Protein AF-A0A965GI06-F1 (afdb_monomer_lite)

Structure (mmCIF, N/CA/C/O backbone):
data_AF-A0A965GI06-F1
#
_entry.id   AF-A0A965GI06-F1
#
loop_
_atom_site.group_PDB
_atom_site.id
_atom_site.type_symbol
_atom_site.label_atom_id
_atom_site.label_alt_id
_atom_site.label_comp_id
_atom_site.label_asym_id
_atom_site.label_entity_id
_atom_site.label_seq_id
_atom_site.pdbx_PDB_ins_code
_atom_site.Cartn_x
_atom_site.Cartn_y
_atom_site.Cartn_z
_atom_site.occupancy
_atom_site.B_iso_or_equiv
_atom_site.auth_seq_id
_atom_site.auth_comp_id
_atom_site.auth_asym_id
_atom_site.auth_atom_id
_atom_site.pdbx_PDB_model_num
ATOM 1 N N . MET A 1 1 ? -12.245 0.432 11.192 1.00 96.31 1 MET A N 1
ATOM 2 C CA . MET A 1 1 ? -11.099 1.353 11.354 1.00 96.31 1 MET A CA 1
ATOM 3 C C . MET A 1 1 ? -9.973 0.876 10.456 1.00 96.31 1 MET A C 1
ATOM 5 O O . MET A 1 1 ? -9.676 -0.309 10.485 1.00 96.31 1 MET A O 1
ATOM 9 N N . LEU A 1 2 ? -9.391 1.754 9.645 1.00 97.88 2 LEU A N 1
ATOM 10 C CA . LEU A 1 2 ? -8.228 1.470 8.805 1.00 97.88 2 LEU A CA 1
ATOM 11 C C . LEU A 1 2 ? -6.953 1.788 9.594 1.00 97.88 2 LEU A C 1
ATOM 13 O O . LEU A 1 2 ? -6.811 2.906 10.090 1.00 97.88 2 LEU A O 1
ATOM 17 N N . HIS A 1 3 ? -6.032 0.832 9.702 1.00 97.94 3 HIS A N 1
ATOM 18 C CA . HIS A 1 3 ? -4.713 1.047 10.303 1.00 97.94 3 HIS A CA 1
ATOM 19 C C . HIS A 1 3 ? -3.695 1.303 9.194 1.00 97.94 3 HIS A C 1
ATOM 21 O O . HIS A 1 3 ? -3.471 0.434 8.359 1.00 97.94 3 HIS A O 1
ATOM 27 N N . VAL A 1 4 ? -3.087 2.484 9.162 1.00 97.25 4 VAL A N 1
ATOM 28 C CA . VAL A 1 4 ? -2.204 2.910 8.068 1.00 97.25 4 VAL A CA 1
ATOM 29 C C . VAL A 1 4 ? -0.784 3.026 8.590 1.00 97.25 4 VAL A C 1
ATOM 31 O O . VAL A 1 4 ? -0.543 3.832 9.480 1.00 97.25 4 VAL A O 1
ATOM 34 N N . PHE A 1 5 ? 0.151 2.252 8.045 1.00 97.00 5 PHE A N 1
ATOM 35 C CA . PHE A 1 5 ? 1.549 2.273 8.477 1.00 97.00 5 PHE A CA 1
ATOM 36 C C . PHE A 1 5 ? 2.389 3.092 7.500 1.00 97.00 5 PHE A C 1
ATOM 38 O O . PHE A 1 5 ? 2.485 2.754 6.319 1.00 97.00 5 PHE A O 1
ATOM 45 N N . LEU A 1 6 ? 2.990 4.169 7.996 1.00 95.38 6 LEU A N 1
ATOM 46 C CA . LEU A 1 6 ? 3.679 5.187 7.205 1.00 95.38 6 LEU A CA 1
ATOM 47 C C . LEU A 1 6 ? 5.123 5.348 7.670 1.00 95.38 6 LEU A C 1
ATOM 49 O O . LEU A 1 6 ? 5.418 5.242 8.858 1.00 95.38 6 LEU A O 1
ATOM 53 N N . GLN A 1 7 ? 6.013 5.660 6.737 1.00 93.81 7 GLN A N 1
ATOM 54 C CA . GLN A 1 7 ? 7.394 6.029 7.026 1.00 93.81 7 GLN A CA 1
ATOM 55 C C . GLN A 1 7 ? 7.696 7.399 6.417 1.00 93.81 7 GLN A C 1
ATOM 57 O O . GLN A 1 7 ? 7.271 7.718 5.308 1.00 93.81 7 GLN A O 1
ATOM 62 N N . THR A 1 8 ? 8.447 8.217 7.150 1.00 89.62 8 THR A N 1
ATOM 63 C CA . THR A 1 8 ? 8.682 9.636 6.844 1.00 89.62 8 THR A CA 1
ATOM 64 C C . THR A 1 8 ? 9.443 9.911 5.558 1.00 89.62 8 THR A C 1
ATOM 66 O O . THR A 1 8 ? 9.344 11.010 5.020 1.00 89.62 8 THR A O 1
ATOM 69 N N . ASP A 1 9 ? 10.224 8.945 5.092 1.00 86.88 9 ASP A N 1
ATOM 70 C CA . ASP A 1 9 ? 11.129 9.099 3.952 1.00 86.88 9 ASP A CA 1
ATOM 71 C C . ASP A 1 9 ? 10.873 8.016 2.891 1.00 86.88 9 ASP A C 1
ATOM 73 O O . ASP A 1 9 ? 11.732 7.711 2.066 1.00 86.88 9 ASP A O 1
ATOM 77 N N . GLU A 1 10 ? 9.669 7.436 2.913 1.00 92.31 10 GLU A N 1
ATOM 78 C CA . GLU A 1 10 ? 9.256 6.364 2.013 1.00 92.31 10 GLU A CA 1
ATOM 79 C C . GLU A 1 10 ? 8.245 6.884 0.964 1.00 92.31 10 GLU A C 1
ATOM 81 O O . GLU A 1 10 ? 7.235 7.494 1.333 1.00 92.31 10 GLU A O 1
ATOM 86 N N . PRO A 1 11 ? 8.506 6.697 -0.345 1.00 95.12 11 PRO A N 1
ATOM 87 C CA . PRO A 1 11 ? 7.691 7.275 -1.415 1.00 95.12 11 PRO A CA 1
ATOM 88 C C . PRO A 1 11 ? 6.212 6.878 -1.423 1.00 95.12 11 PRO A C 1
ATOM 90 O O . PRO A 1 11 ? 5.358 7.735 -1.653 1.00 95.12 11 PRO A O 1
ATOM 93 N N . TYR A 1 12 ? 5.874 5.616 -1.159 1.00 95.31 12 TYR A N 1
ATOM 94 C CA . TYR A 1 12 ? 4.482 5.163 -1.167 1.00 95.31 12 TYR A CA 1
ATOM 95 C C . TYR A 1 12 ? 3.691 5.745 0.006 1.00 95.31 12 TYR A C 1
ATOM 97 O O . TYR A 1 12 ? 2.523 6.096 -0.158 1.00 95.31 12 TYR A O 1
ATOM 105 N N . SER A 1 13 ? 4.331 5.946 1.158 1.00 95.44 13 SER A N 1
ATOM 106 C CA . SER A 1 13 ? 3.762 6.635 2.319 1.00 95.44 13 SER A CA 1
ATOM 107 C C . SER A 1 13 ? 3.363 8.078 1.978 1.00 95.44 13 SER A C 1
ATOM 109 O O . SER A 1 13 ? 2.294 8.523 2.391 1.00 95.44 13 SER A O 1
ATOM 111 N N . GLN A 1 14 ? 4.151 8.787 1.157 1.00 94.81 14 GLN A N 1
ATOM 112 C CA . GLN A 1 14 ? 3.819 10.137 0.663 1.00 94.81 14 GLN A CA 1
ATOM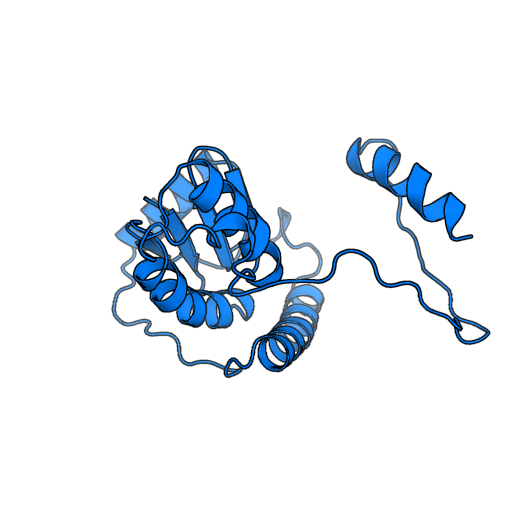 113 C C . GLN A 1 14 ? 2.583 10.170 -0.246 1.00 94.81 14 GLN A C 1
ATOM 115 O O . GLN A 1 14 ? 1.816 11.136 -0.233 1.00 94.81 14 GLN A O 1
ATOM 120 N N . LEU A 1 15 ? 2.387 9.137 -1.066 1.00 95.81 15 LEU A N 1
ATOM 121 C CA . LEU A 1 15 ? 1.186 9.033 -1.897 1.00 95.81 15 LEU A CA 1
ATOM 122 C C . LEU A 1 15 ? -0.025 8.642 -1.053 1.00 95.81 15 LEU A C 1
ATOM 124 O O . LEU A 1 15 ? -1.116 9.186 -1.227 1.00 95.81 15 LEU A O 1
ATOM 128 N N . LEU A 1 16 ? 0.174 7.716 -0.114 1.00 95.38 16 LEU A N 1
ATOM 129 C CA . LEU A 1 16 ? -0.896 7.177 0.707 1.00 95.38 16 LEU A CA 1
ATOM 130 C C . LEU A 1 16 ? -1.515 8.253 1.597 1.00 95.38 16 LEU A C 1
ATOM 132 O O . LEU A 1 16 ? -2.738 8.318 1.674 1.00 95.38 16 LEU A O 1
ATOM 136 N N . THR A 1 17 ? -0.722 9.152 2.188 1.00 93.94 17 THR A N 1
ATOM 137 C CA . THR A 1 17 ? -1.252 10.275 2.987 1.00 93.94 17 THR A CA 1
ATOM 138 C C . THR A 1 17 ? -2.168 11.203 2.193 1.00 93.94 17 THR A C 1
ATOM 140 O O . THR A 1 17 ? -3.154 11.686 2.745 1.00 93.94 17 THR A O 1
ATOM 143 N N . GLN A 1 18 ? -1.923 11.399 0.893 1.00 94.69 18 GLN A N 1
ATOM 144 C CA . GLN A 1 18 ? -2.826 12.153 0.012 1.00 94.69 18 GLN A CA 1
ATOM 145 C C . GLN A 1 18 ? -4.125 11.387 -0.298 1.00 94.69 18 GLN A C 1
ATOM 147 O O . GLN A 1 18 ? -5.151 11.996 -0.613 1.00 94.69 18 GLN A O 1
ATOM 152 N N . ALA A 1 19 ? -4.102 10.054 -0.212 1.00 94.31 19 ALA A N 1
ATOM 153 C CA . ALA A 1 19 ? -5.262 9.198 -0.438 1.00 94.31 19 ALA A CA 1
ATOM 154 C C . ALA A 1 19 ? -6.200 9.107 0.777 1.00 94.31 19 ALA A C 1
ATOM 156 O O . ALA A 1 19 ? -7.413 8.985 0.589 1.00 94.31 19 ALA A O 1
ATOM 157 N N . LEU A 1 20 ? -5.681 9.201 2.009 1.00 94.75 20 LEU A N 1
ATOM 158 C CA . LEU A 1 20 ? -6.483 9.011 3.231 1.00 94.75 20 LEU A CA 1
ATOM 159 C C . LEU A 1 20 ? -7.690 9.964 3.323 1.00 94.75 20 LEU A C 1
ATOM 161 O O . LEU A 1 20 ? -8.797 9.464 3.533 1.00 94.75 20 LEU A O 1
ATOM 165 N N . PRO A 1 21 ? -7.559 11.287 3.082 1.00 94.69 21 PRO A N 1
ATOM 166 C CA . PRO A 1 21 ? -8.710 12.190 3.128 1.00 94.69 21 PRO A CA 1
ATOM 167 C C . PRO A 1 21 ? -9.769 11.863 2.067 1.00 94.69 21 PRO A C 1
ATOM 169 O O . PRO A 1 21 ? -10.964 12.021 2.312 1.00 94.69 21 PRO A O 1
ATOM 172 N N . LYS A 1 22 ? -9.345 11.373 0.892 1.00 94.31 22 LYS A N 1
ATOM 173 C CA . LYS A 1 22 ? -10.255 10.949 -0.186 1.00 94.31 22 LYS A CA 1
ATOM 174 C C . LYS A 1 22 ? -11.019 9.675 0.194 1.00 94.31 22 LYS A C 1
ATOM 176 O O . LYS A 1 22 ? -12.204 9.568 -0.105 1.00 94.31 22 LYS A O 1
ATOM 181 N N . LEU A 1 23 ? -10.372 8.730 0.882 1.00 94.06 23 LEU A N 1
ATOM 182 C CA . LEU A 1 23 ? -11.041 7.538 1.414 1.00 94.06 23 LEU A CA 1
ATOM 183 C C . LEU A 1 23 ? -12.043 7.902 2.517 1.00 94.06 23 LEU A C 1
ATOM 185 O O . LEU A 1 23 ? -13.177 7.436 2.480 1.00 94.06 23 LEU A O 1
ATOM 189 N N . GLN A 1 24 ? -11.658 8.761 3.464 1.00 94.81 24 GLN A N 1
ATOM 190 C CA . GLN A 1 24 ? -12.527 9.170 4.576 1.00 94.81 24 GLN A CA 1
ATOM 191 C C . GLN A 1 24 ? -13.746 9.984 4.128 1.00 94.81 24 GLN A C 1
ATOM 193 O O . GLN A 1 24 ? -14.781 9.941 4.784 1.00 94.81 24 GLN A O 1
ATOM 198 N N . SER A 1 25 ? -13.647 10.729 3.022 1.00 93.38 25 SER A N 1
ATOM 199 C CA . SER A 1 25 ? -14.802 11.450 2.476 1.00 93.38 25 SER A CA 1
ATOM 200 C C . SER A 1 25 ? -15.774 10.532 1.732 1.00 93.38 25 SER A C 1
ATOM 202 O O . SER A 1 25 ? -16.974 10.807 1.720 1.00 93.38 25 SER A O 1
ATOM 204 N N . ARG A 1 26 ? -15.277 9.440 1.133 1.00 92.38 26 ARG A N 1
ATOM 205 C CA . ARG A 1 26 ? -16.066 8.500 0.320 1.00 92.38 26 ARG A CA 1
ATOM 206 C C . ARG A 1 26 ? -16.642 7.320 1.104 1.00 92.38 26 ARG A C 1
ATOM 208 O O . ARG A 1 26 ? -17.639 6.740 0.672 1.00 92.38 26 ARG A O 1
ATOM 215 N N . TYR A 1 27 ? -16.021 6.954 2.221 1.00 93.62 27 TYR A N 1
ATOM 216 C CA . TYR A 1 27 ? -16.407 5.801 3.025 1.00 93.62 27 TYR A CA 1
ATOM 217 C C . TYR A 1 27 ? -16.519 6.176 4.503 1.00 93.62 27 TYR A C 1
ATOM 219 O O . TYR A 1 27 ? -15.729 6.959 5.024 1.00 93.62 27 TYR A O 1
ATOM 227 N N . ALA A 1 28 ? -17.480 5.570 5.196 1.00 95.19 28 ALA A N 1
ATOM 228 C CA . ALA A 1 28 ? -17.725 5.717 6.623 1.00 95.19 28 ALA A CA 1
ATOM 229 C C . ALA A 1 28 ? -16.667 4.944 7.431 1.00 95.19 28 ALA A C 1
ATOM 231 O O . ALA A 1 28 ? -16.956 3.958 8.109 1.00 95.19 28 ALA A O 1
ATOM 232 N N . VAL A 1 29 ? -15.409 5.374 7.323 1.00 95.69 29 VAL A N 1
ATOM 233 C CA . VAL A 1 29 ? -14.247 4.736 7.947 1.00 95.69 29 VAL A CA 1
ATOM 234 C C . VAL A 1 29 ? -13.464 5.729 8.799 1.00 95.69 29 VAL A C 1
ATOM 236 O O . VAL A 1 29 ? -13.232 6.875 8.422 1.00 95.69 29 VAL A O 1
ATOM 239 N N . SER A 1 30 ? -12.995 5.264 9.955 1.00 97.06 30 SER A N 1
ATOM 240 C CA . SER A 1 30 ? -11.951 5.942 10.721 1.00 97.06 30 SER A CA 1
ATOM 241 C C . SER A 1 30 ? -10.572 5.494 10.246 1.00 97.06 30 SER A C 1
ATOM 243 O O . SER A 1 30 ? -10.389 4.329 9.886 1.00 97.06 30 SER A O 1
ATOM 245 N N . VAL A 1 31 ? -9.599 6.403 10.272 1.00 96.38 31 VAL A N 1
ATOM 246 C CA . VAL A 1 31 ? -8.200 6.136 9.924 1.00 96.38 31 VAL A CA 1
ATOM 247 C C . VAL A 1 31 ? -7.335 6.349 11.160 1.00 96.38 31 VAL A C 1
ATOM 249 O O . VAL A 1 31 ? -7.414 7.395 11.798 1.00 96.38 31 VAL A O 1
ATOM 252 N N . MET A 1 32 ? -6.498 5.365 11.474 1.00 96.12 32 MET A N 1
ATOM 253 C CA . MET A 1 32 ? -5.471 5.446 12.505 1.00 96.12 32 MET A CA 1
ATOM 254 C C . MET A 1 32 ? -4.103 5.311 11.840 1.00 96.12 32 MET A C 1
ATOM 256 O O . MET A 1 32 ? -3.792 4.264 11.272 1.00 96.12 32 MET A O 1
ATOM 260 N N . GLN A 1 33 ? -3.309 6.378 11.886 1.00 95.25 33 GLN A N 1
ATOM 261 C CA . GLN A 1 33 ? -1.964 6.403 11.315 1.00 95.25 33 GLN A CA 1
ATOM 262 C C . GLN A 1 33 ? -0.944 5.900 12.339 1.00 95.25 33 GLN A C 1
ATOM 264 O O . GLN A 1 33 ? -0.985 6.282 13.506 1.00 95.25 33 GLN A O 1
ATOM 269 N N . HIS A 1 34 ? -0.032 5.055 11.877 1.00 95.81 34 HIS A N 1
ATOM 270 C CA . HIS A 1 34 ? 1.031 4.412 12.638 1.00 95.81 34 HIS A CA 1
ATOM 271 C C . HIS A 1 34 ? 2.355 4.745 11.962 1.00 95.81 34 HIS A C 1
ATOM 273 O O . HIS A 1 34 ? 2.597 4.324 10.831 1.00 95.81 34 HIS A O 1
ATOM 279 N N . TRP A 1 35 ? 3.217 5.501 12.633 1.00 95.00 35 TRP A N 1
ATOM 280 C CA . TRP A 1 35 ? 4.542 5.800 12.101 1.00 95.00 35 TRP A CA 1
ATOM 281 C C . TRP A 1 35 ? 5.503 4.659 12.410 1.00 95.00 35 TRP A C 1
ATOM 283 O O . TRP A 1 35 ? 5.586 4.190 13.541 1.00 95.00 35 TRP A O 1
ATOM 293 N N . VAL A 1 36 ? 6.228 4.206 11.394 1.00 95.25 36 VAL A N 1
ATOM 294 C CA . VAL A 1 36 ? 7.190 3.109 11.495 1.00 95.25 36 VAL A CA 1
ATOM 295 C C . VAL A 1 36 ? 8.543 3.536 10.944 1.00 95.25 36 VAL A C 1
ATOM 297 O O . VAL A 1 36 ? 8.647 4.450 10.124 1.00 95.25 36 VAL A O 1
ATOM 300 N N . SER A 1 37 ? 9.589 2.859 11.405 1.00 93.56 37 SER A N 1
ATOM 301 C CA . SER A 1 37 ? 10.924 3.014 10.850 1.00 93.56 37 SER A CA 1
ATOM 302 C C . SER A 1 37 ? 11.057 2.193 9.575 1.00 93.56 37 SER A C 1
ATOM 304 O O . SER A 1 37 ? 10.190 1.378 9.223 1.00 93.56 37 SER A O 1
ATOM 306 N N . GLU A 1 38 ? 12.210 2.369 8.941 1.00 92.69 38 GLU A N 1
ATOM 307 C CA . GLU A 1 38 ? 12.662 1.481 7.887 1.00 92.69 38 GLU A CA 1
ATOM 308 C C . GLU A 1 38 ? 12.564 0.001 8.294 1.00 92.69 38 GLU A C 1
ATOM 310 O O . GLU A 1 38 ? 12.746 -0.335 9.470 1.00 92.69 38 GLU A O 1
ATOM 315 N N . PRO A 1 39 ? 12.256 -0.884 7.330 1.00 91.19 39 PRO A N 1
ATOM 316 C CA . PRO A 1 39 ? 12.290 -2.325 7.540 1.00 91.19 39 PRO A CA 1
ATOM 317 C C . PRO A 1 39 ? 13.713 -2.823 7.827 1.00 91.19 39 PRO A C 1
ATOM 319 O O . PRO A 1 39 ? 14.695 -2.248 7.343 1.00 91.19 39 PRO A O 1
ATOM 322 N N . ASP A 1 40 ? 13.800 -3.943 8.546 1.00 90.94 40 ASP A N 1
ATOM 323 C CA . ASP A 1 40 ? 15.049 -4.665 8.805 1.00 90.94 40 ASP A CA 1
ATOM 324 C C . ASP A 1 40 ? 15.720 -5.130 7.498 1.00 90.94 40 ASP A C 1
ATOM 326 O O . ASP A 1 40 ? 15.047 -5.443 6.512 1.00 90.94 40 ASP A O 1
ATOM 330 N N . ASP A 1 41 ? 17.050 -5.257 7.500 1.00 90.44 41 ASP A N 1
ATOM 331 C CA . ASP A 1 41 ? 17.825 -5.703 6.326 1.00 90.44 41 ASP A CA 1
ATOM 332 C C . ASP A 1 41 ? 17.425 -7.098 5.827 1.00 90.44 41 ASP A C 1
ATOM 334 O O . ASP A 1 41 ? 17.483 -7.383 4.633 1.00 90.44 41 ASP A O 1
ATOM 338 N N . SER A 1 42 ? 16.950 -7.968 6.720 1.00 90.25 42 SER A N 1
ATOM 339 C CA . SER A 1 42 ? 16.452 -9.300 6.353 1.00 90.25 42 SER A CA 1
ATOM 340 C C . SER A 1 42 ? 15.220 -9.249 5.442 1.00 90.25 42 SER A C 1
ATOM 342 O O . SER A 1 42 ? 14.995 -10.176 4.664 1.00 90.25 42 SER A O 1
ATOM 344 N N . ALA A 1 43 ? 14.438 -8.170 5.520 1.00 87.19 43 ALA A N 1
ATOM 345 C CA . ALA A 1 43 ? 13.279 -7.925 4.673 1.00 87.19 43 ALA A CA 1
ATOM 346 C C . ALA A 1 43 ? 13.625 -7.124 3.408 1.00 87.19 43 ALA A C 1
ATOM 348 O O . ALA A 1 43 ? 12.831 -7.099 2.465 1.00 87.19 43 ALA A O 1
ATOM 349 N N . VAL A 1 44 ? 14.800 -6.484 3.372 1.00 91.50 44 VAL A N 1
ATOM 350 C CA . VAL A 1 44 ? 15.263 -5.665 2.246 1.00 91.50 44 VAL A CA 1
ATOM 351 C C . VAL A 1 44 ? 16.723 -5.990 1.906 1.00 91.50 44 VAL A C 1
ATOM 353 O O . VAL A 1 44 ? 17.625 -5.216 2.228 1.00 91.50 44 VAL A O 1
ATOM 356 N N . PRO A 1 45 ? 16.975 -7.104 1.193 1.00 89.00 45 PRO A N 1
ATOM 357 C CA . PRO A 1 45 ? 18.335 -7.502 0.826 1.00 89.00 45 PRO A CA 1
ATOM 358 C C . PRO A 1 45 ? 19.074 -6.487 -0.066 1.00 89.00 45 PRO A C 1
ATOM 360 O O . PRO A 1 45 ? 20.297 -6.446 -0.073 1.00 89.00 45 PRO A O 1
ATOM 363 N N . GLU A 1 46 ? 18.337 -5.675 -0.832 1.00 92.94 46 GLU A N 1
ATOM 364 C CA . GLU A 1 46 ? 18.859 -4.744 -1.845 1.00 92.94 46 GLU A CA 1
ATOM 365 C C . GLU A 1 46 ? 18.308 -3.323 -1.608 1.00 92.94 46 GLU A C 1
ATOM 367 O O . GLU A 1 46 ? 17.546 -2.779 -2.412 1.00 92.94 46 GLU A O 1
ATOM 372 N N . ARG A 1 47 ? 18.655 -2.729 -0.457 1.00 93.31 47 ARG A N 1
ATOM 373 C CA . ARG A 1 47 ? 18.085 -1.460 0.046 1.00 93.31 47 ARG A CA 1
ATOM 374 C C . ARG A 1 47 ? 18.212 -0.293 -0.928 1.00 93.31 47 ARG A C 1
ATOM 376 O O . ARG A 1 47 ? 17.230 0.407 -1.170 1.00 93.31 47 ARG A O 1
ATOM 383 N N . GLU A 1 48 ? 19.376 -0.129 -1.546 1.00 94.06 48 GLU A N 1
ATOM 384 C CA . GLU A 1 48 ? 19.597 0.945 -2.519 1.00 94.06 48 GLU A CA 1
ATOM 385 C C . GLU A 1 48 ? 18.723 0.779 -3.768 1.00 94.06 48 GLU A C 1
ATOM 387 O O . GLU A 1 48 ? 18.143 1.754 -4.249 1.00 94.06 48 GLU A O 1
ATOM 392 N N . LYS A 1 49 ? 18.540 -0.457 -4.256 1.00 94.31 49 LYS A N 1
ATOM 393 C CA . LYS A 1 49 ? 17.630 -0.729 -5.380 1.00 94.31 49 LYS A CA 1
ATOM 394 C C . LYS A 1 49 ? 16.179 -0.474 -4.986 1.00 94.31 49 LYS A C 1
ATOM 396 O O . LYS A 1 49 ? 15.464 0.175 -5.744 1.00 94.31 49 LYS A O 1
ATOM 401 N N . LEU A 1 50 ? 15.747 -0.917 -3.800 1.00 92.88 50 LEU A N 1
ATOM 402 C CA . LEU A 1 50 ? 14.393 -0.640 -3.303 1.00 92.88 50 LEU A CA 1
ATOM 403 C C . LEU A 1 50 ? 14.133 0.871 -3.225 1.00 92.88 50 LEU A C 1
ATOM 405 O O . LEU A 1 50 ? 13.086 1.349 -3.665 1.00 92.88 50 LEU A O 1
ATOM 409 N N . LYS A 1 51 ? 15.095 1.637 -2.707 1.00 93.12 51 LYS A N 1
ATOM 410 C CA . LYS A 1 51 ? 15.001 3.096 -2.619 1.00 93.12 51 LYS A CA 1
ATOM 411 C C . LYS A 1 51 ? 14.942 3.743 -4.003 1.00 93.12 51 LYS A C 1
ATOM 413 O O . LYS A 1 51 ? 14.084 4.588 -4.238 1.00 93.12 51 LYS A O 1
ATOM 418 N N . ALA A 1 52 ? 15.809 3.337 -4.928 1.00 95.69 52 ALA A N 1
ATOM 419 C CA . ALA A 1 52 ? 15.831 3.884 -6.281 1.00 95.69 52 ALA A CA 1
ATOM 420 C C . ALA A 1 52 ? 14.533 3.581 -7.050 1.00 95.69 52 ALA A C 1
ATOM 422 O O . ALA A 1 52 ? 13.947 4.480 -7.653 1.00 95.69 52 ALA A O 1
ATOM 423 N N . TYR A 1 53 ? 14.052 2.336 -6.999 1.00 95.25 53 TYR A N 1
ATOM 424 C CA . TYR A 1 53 ? 12.852 1.932 -7.729 1.00 95.25 53 TYR A CA 1
ATOM 425 C C . TYR A 1 53 ? 11.566 2.475 -7.106 1.00 95.25 53 TYR A C 1
ATOM 427 O O . TYR A 1 53 ? 10.709 2.947 -7.848 1.00 95.25 53 TYR A O 1
ATOM 435 N N . SER A 1 54 ? 11.455 2.535 -5.774 1.00 94.56 54 SER A N 1
ATOM 436 C CA . SER A 1 54 ? 10.270 3.124 -5.125 1.00 94.56 54 SER A CA 1
ATOM 437 C C . SER A 1 54 ? 10.072 4.599 -5.489 1.00 94.56 54 SER A C 1
ATOM 439 O O . SER A 1 54 ? 8.940 5.035 -5.668 1.00 94.56 54 SER A O 1
ATOM 441 N N . GLN A 1 55 ? 11.151 5.365 -5.689 1.00 96.19 55 GLN A N 1
ATOM 442 C CA . GLN A 1 55 ? 11.077 6.753 -6.167 1.00 96.19 55 GLN A CA 1
ATOM 443 C C . GLN A 1 55 ? 10.535 6.849 -7.600 1.00 96.19 55 GLN A C 1
ATOM 445 O O . GLN A 1 55 ? 9.698 7.703 -7.899 1.00 96.19 55 GLN A O 1
ATOM 450 N N . ILE A 1 56 ? 11.010 5.978 -8.495 1.00 96.94 56 ILE A N 1
ATOM 451 C CA . ILE A 1 56 ? 10.565 5.940 -9.894 1.00 96.94 56 ILE A CA 1
ATOM 452 C C . ILE A 1 56 ? 9.086 5.553 -9.964 1.00 96.94 56 ILE A C 1
ATOM 454 O O . ILE A 1 56 ? 8.307 6.210 -10.659 1.00 96.94 56 ILE A O 1
ATOM 458 N N . ASP A 1 57 ? 8.700 4.514 -9.233 1.00 95.44 57 ASP A N 1
ATOM 459 C CA . ASP A 1 57 ? 7.344 3.981 -9.263 1.00 95.44 57 ASP A CA 1
ATOM 460 C C . ASP A 1 57 ? 6.356 4.931 -8.592 1.00 95.44 57 ASP A C 1
ATOM 462 O O . ASP A 1 57 ? 5.340 5.264 -9.197 1.00 95.44 57 ASP A O 1
ATOM 466 N N . ALA A 1 58 ? 6.679 5.486 -7.420 1.00 95.56 58 ALA A N 1
ATOM 467 C CA . ALA A 1 58 ? 5.825 6.486 -6.788 1.00 95.56 58 ALA A CA 1
ATOM 468 C C . ALA A 1 58 ? 5.628 7.720 -7.680 1.00 95.56 58 ALA A C 1
ATOM 470 O O . ALA A 1 58 ? 4.512 8.225 -7.788 1.00 95.56 58 ALA A O 1
ATOM 471 N N . LYS A 1 59 ? 6.664 8.170 -8.401 1.00 96.75 59 LYS A N 1
ATOM 472 C CA . LYS A 1 59 ? 6.518 9.256 -9.380 1.00 96.75 59 LYS A CA 1
ATOM 473 C C . LYS A 1 59 ? 5.537 8.894 -10.501 1.00 96.75 59 LYS A C 1
ATOM 475 O O . LYS A 1 59 ? 4.726 9.734 -10.884 1.00 96.75 59 LYS A O 1
ATOM 480 N N . ARG A 1 60 ? 5.593 7.667 -11.030 1.00 95.88 60 ARG A N 1
ATOM 481 C CA . A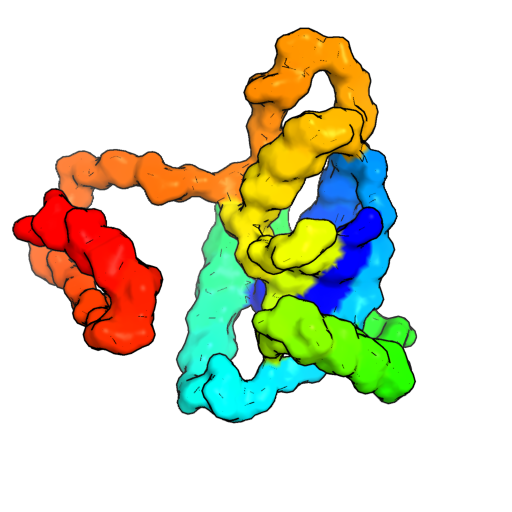RG A 1 60 ? 4.666 7.190 -12.075 1.00 95.88 60 ARG A CA 1
ATOM 482 C C . ARG A 1 60 ? 3.233 7.101 -11.557 1.00 95.88 60 ARG A C 1
ATOM 484 O O . ARG A 1 60 ? 2.331 7.620 -12.205 1.00 95.88 60 ARG A O 1
ATOM 491 N N . LEU A 1 61 ? 3.040 6.515 -10.376 1.00 95.06 61 LEU A N 1
ATOM 492 C CA . LEU A 1 61 ? 1.727 6.417 -9.734 1.00 95.06 61 LEU A CA 1
ATOM 493 C C . LEU A 1 61 ? 1.155 7.801 -9.414 1.00 95.06 61 LEU A C 1
ATOM 495 O O . LEU A 1 61 ? -0.039 8.028 -9.576 1.00 95.06 61 LEU A O 1
ATOM 499 N N . ALA A 1 62 ? 1.998 8.752 -9.004 1.00 95.94 62 ALA A N 1
ATOM 500 C CA . ALA A 1 62 ? 1.561 10.118 -8.760 1.00 95.94 62 ALA A CA 1
ATOM 501 C C . ALA A 1 62 ? 1.005 10.770 -10.032 1.00 95.94 62 ALA A C 1
ATOM 503 O O . ALA A 1 62 ? -0.058 11.380 -9.984 1.00 95.94 62 ALA A O 1
ATOM 504 N N . VAL A 1 63 ? 1.676 10.590 -11.175 1.00 95.56 63 VAL A N 1
ATOM 505 C CA . VAL A 1 63 ? 1.173 11.065 -12.473 1.00 95.56 63 VAL A CA 1
ATOM 506 C C . VAL A 1 63 ? -0.150 10.384 -12.830 1.00 95.56 63 VAL A C 1
ATOM 508 O O . VAL A 1 63 ? -1.109 11.081 -13.151 1.00 95.56 63 VAL A O 1
ATOM 511 N N . GLU A 1 64 ? -0.222 9.055 -12.722 1.00 93.50 64 GLU A N 1
ATOM 512 C CA . GLU A 1 64 ? -1.421 8.274 -13.067 1.00 93.50 64 GLU A CA 1
ATOM 513 C C . GLU A 1 64 ? -2.651 8.694 -12.245 1.00 93.50 64 GLU A C 1
ATOM 515 O O . GLU A 1 64 ? -3.747 8.850 -12.782 1.00 93.50 64 GLU A O 1
ATOM 520 N N . TYR A 1 65 ? -2.476 8.938 -10.944 1.00 93.88 65 TYR A N 1
ATOM 521 C CA . TYR A 1 65 ? -3.578 9.290 -10.040 1.00 93.88 65 TYR A CA 1
ATOM 522 C C . TYR A 1 65 ? -3.758 10.795 -9.812 1.00 93.88 65 TYR A C 1
ATOM 524 O O . TYR A 1 65 ? -4.553 11.192 -8.951 1.00 93.88 65 TYR A O 1
ATOM 532 N N . GLY A 1 66 ? -3.027 11.642 -10.545 1.00 94.31 66 GLY A N 1
ATOM 533 C CA . GLY A 1 66 ? -3.082 13.097 -10.386 1.00 94.31 66 GLY A CA 1
ATOM 534 C C . GLY A 1 66 ? -2.719 13.564 -8.971 1.00 94.31 66 GLY A C 1
ATOM 535 O O . GLY A 1 66 ? -3.395 14.423 -8.402 1.00 94.31 66 GLY A O 1
ATOM 536 N N . LEU A 1 67 ? -1.695 12.955 -8.375 1.00 95.06 67 LEU A N 1
ATOM 537 C CA . LEU A 1 67 ? -1.133 13.305 -7.072 1.00 95.06 67 LEU A CA 1
ATOM 538 C C . LEU A 1 67 ? 0.180 14.070 -7.222 1.00 95.06 67 LEU A C 1
ATOM 540 O O . LEU A 1 67 ? 0.808 14.090 -8.280 1.00 95.06 67 LEU A O 1
ATOM 544 N N . VAL A 1 68 ? 0.618 14.681 -6.125 1.00 95.38 68 VAL A N 1
ATOM 545 C CA . VAL A 1 68 ? 1.887 15.407 -6.073 1.00 95.38 68 VAL A CA 1
ATOM 546 C C . VAL A 1 68 ? 2.988 14.473 -5.581 1.00 95.38 68 VAL A C 1
ATOM 548 O O . VAL A 1 68 ? 2.800 13.748 -4.604 1.00 95.38 68 VAL A O 1
ATOM 551 N N . PHE A 1 69 ? 4.146 14.502 -6.242 1.00 95.00 69 PHE A N 1
ATOM 552 C CA . PHE A 1 69 ? 5.345 13.797 -5.797 1.00 95.00 69 PHE A CA 1
ATOM 553 C C . PHE A 1 69 ? 6.619 14.610 -6.108 1.00 95.00 69 PHE A C 1
ATOM 555 O O . PHE A 1 69 ? 6.785 15.032 -7.257 1.00 95.00 69 PHE A O 1
ATOM 562 N N . PRO A 1 70 ? 7.532 14.813 -5.135 1.00 92.75 70 PRO A N 1
ATOM 563 C CA . PRO A 1 70 ? 7.436 14.381 -3.737 1.00 92.75 70 PRO A CA 1
ATOM 564 C C . PRO A 1 70 ? 6.378 15.182 -2.964 1.00 92.75 70 PRO A C 1
ATOM 566 O O . PRO A 1 70 ? 6.168 16.364 -3.238 1.00 92.75 70 PRO A O 1
ATOM 569 N N . ALA A 1 71 ? 5.715 14.543 -2.001 1.00 86.75 71 ALA A N 1
ATOM 570 C CA . ALA A 1 71 ? 4.741 15.204 -1.137 1.00 86.75 71 ALA A CA 1
ATOM 571 C C . ALA A 1 71 ? 5.325 15.427 0.263 1.00 86.75 71 ALA A C 1
ATOM 573 O O . ALA A 1 71 ? 6.000 14.541 0.797 1.00 86.75 71 ALA A O 1
ATOM 574 N N . PRO A 1 72 ? 5.069 16.589 0.885 1.00 79.31 72 PRO A N 1
ATOM 575 C CA . PRO A 1 72 ? 5.496 16.826 2.252 1.00 79.31 72 PRO A CA 1
ATOM 576 C C . PRO A 1 72 ? 4.753 15.885 3.207 1.00 79.31 72 PRO A C 1
ATOM 578 O O . PRO A 1 72 ? 3.540 15.701 3.102 1.00 79.31 72 PRO A O 1
ATOM 581 N N . LEU A 1 73 ? 5.488 15.314 4.161 1.00 81.44 73 LEU A N 1
ATOM 582 C CA . LEU A 1 73 ? 4.928 14.555 5.274 1.00 81.44 73 LEU A CA 1
ATOM 583 C C . LEU A 1 73 ? 5.069 15.366 6.556 1.00 81.44 73 LEU A C 1
ATOM 585 O O . LEU A 1 73 ? 6.146 15.885 6.854 1.00 81.44 73 LEU A O 1
ATOM 589 N N . ASP A 1 74 ? 3.983 15.452 7.316 1.00 78.00 74 ASP A N 1
ATOM 590 C CA . ASP A 1 74 ? 4.009 16.058 8.639 1.00 78.00 74 ASP A CA 1
ATOM 591 C C . ASP A 1 74 ? 4.620 15.074 9.646 1.00 78.00 74 ASP A C 1
ATOM 593 O O . ASP A 1 74 ? 4.013 14.066 10.008 1.00 78.00 74 ASP A O 1
ATOM 597 N N . LYS A 1 75 ? 5.850 15.369 10.079 1.00 72.12 75 LYS A N 1
ATOM 598 C CA . LYS A 1 75 ? 6.617 14.550 11.030 1.00 72.12 75 LYS A CA 1
ATOM 599 C C . LYS A 1 75 ? 6.376 14.958 12.494 1.00 72.12 75 LYS A C 1
ATOM 601 O O . LYS A 1 75 ? 7.013 14.406 13.386 1.00 72.12 75 LYS A O 1
ATOM 606 N N . SER A 1 76 ? 5.490 15.924 12.762 1.00 70.12 76 SER A N 1
ATOM 607 C CA . SER A 1 76 ? 5.352 16.576 14.078 1.00 70.12 76 SER A CA 1
ATOM 608 C C . SER A 1 76 ? 4.776 15.695 15.197 1.00 70.12 76 SER A C 1
ATOM 610 O O . SER A 1 76 ? 4.854 16.071 16.364 1.00 70.12 76 SER A O 1
ATOM 612 N N . SER A 1 77 ? 4.228 14.519 14.872 1.00 68.25 77 SER A N 1
ATOM 613 C CA . SER A 1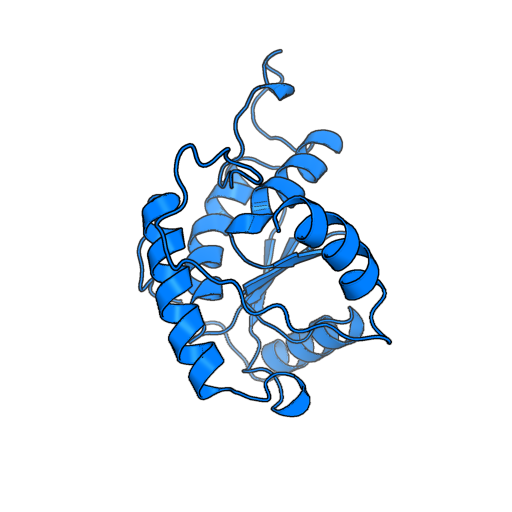 77 ? 3.489 13.650 15.806 1.00 68.25 77 SER A CA 1
ATOM 614 C C . SER A 1 77 ? 4.178 12.316 16.139 1.00 68.25 77 SER A C 1
ATOM 616 O O . SER A 1 77 ? 3.555 11.424 16.719 1.00 68.25 77 SER A O 1
ATOM 618 N N . ILE A 1 78 ? 5.459 12.155 15.796 1.00 86.12 78 ILE A N 1
ATOM 619 C CA . ILE A 1 78 ? 6.199 10.901 16.008 1.00 86.12 78 ILE A CA 1
ATOM 620 C C . ILE A 1 78 ? 6.873 10.925 17.384 1.00 86.12 78 ILE A C 1
ATOM 622 O O . ILE A 1 78 ? 7.775 11.726 17.623 1.00 86.12 78 ILE A O 1
ATOM 626 N N . SER A 1 79 ? 6.452 10.034 18.284 1.00 90.44 79 SER A N 1
ATOM 627 C CA . SER A 1 79 ? 7.117 9.790 19.566 1.00 90.44 79 SER A CA 1
ATOM 628 C C . SER A 1 79 ? 7.735 8.395 19.579 1.00 90.44 79 SER A C 1
ATOM 630 O O . SER A 1 79 ? 7.282 7.500 18.871 1.00 90.44 79 SER A O 1
ATOM 632 N N . GLU A 1 80 ? 8.764 8.191 20.402 1.00 90.38 80 GLU A N 1
ATOM 633 C CA . GLU A 1 80 ? 9.427 6.885 20.515 1.00 90.38 80 GLU A CA 1
ATOM 634 C C . GLU A 1 80 ? 8.440 5.782 20.931 1.00 90.38 80 GLU A C 1
ATOM 636 O O . GLU A 1 80 ? 8.442 4.685 20.382 1.00 90.38 80 GLU A O 1
ATOM 641 N N . THR A 1 81 ? 7.529 6.092 21.857 1.00 93.50 81 THR A N 1
ATOM 642 C CA . THR A 1 81 ? 6.504 5.148 22.314 1.00 93.50 81 THR A CA 1
ATOM 643 C C . THR A 1 81 ? 5.527 4.781 21.198 1.00 93.50 81 THR A C 1
ATOM 645 O O . THR A 1 81 ? 5.286 3.594 20.983 1.00 93.50 81 THR A O 1
ATOM 648 N N . SER A 1 82 ? 5.009 5.759 20.442 1.00 92.75 82 SER A N 1
ATOM 649 C CA . SER A 1 82 ? 4.072 5.463 19.349 1.00 92.75 82 SER A CA 1
ATOM 650 C C . SER A 1 82 ? 4.746 4.706 18.204 1.00 92.75 82 SER A C 1
ATOM 652 O O . SER A 1 82 ? 4.128 3.828 17.600 1.00 92.75 82 SER A O 1
ATOM 654 N N . LEU A 1 83 ? 6.031 4.978 17.953 1.00 94.25 83 LEU A N 1
ATOM 655 C CA . LEU A 1 83 ? 6.845 4.245 16.987 1.00 94.25 83 LEU A CA 1
ATOM 656 C C . LEU A 1 83 ? 6.991 2.767 17.388 1.00 94.25 83 LEU A C 1
ATOM 658 O O . LEU A 1 83 ? 6.742 1.873 16.578 1.00 94.25 83 LEU A O 1
ATOM 662 N N . GLN A 1 84 ? 7.346 2.490 18.645 1.00 95.12 84 GLN A N 1
ATOM 663 C CA . GLN A 1 84 ? 7.501 1.121 19.145 1.00 95.12 84 GLN A CA 1
ATOM 664 C C . GLN A 1 84 ? 6.178 0.346 19.115 1.00 95.12 84 GLN A C 1
ATOM 666 O O . GLN A 1 84 ? 6.147 -0.803 18.668 1.00 95.12 84 GLN A O 1
ATOM 671 N N . GLU A 1 85 ? 5.072 0.967 19.528 1.00 95.94 85 GLU A N 1
ATOM 672 C CA . GLU A 1 85 ? 3.735 0.366 19.456 1.00 95.94 85 GLU A CA 1
ATOM 673 C C . GLU A 1 85 ? 3.338 0.031 18.014 1.00 95.94 85 GLU A C 1
ATOM 675 O O . GLU A 1 85 ? 2.892 -1.088 17.732 1.00 95.94 85 GLU A O 1
ATOM 680 N N . ALA A 1 86 ? 3.569 0.959 17.082 1.00 96.44 86 ALA A N 1
ATOM 681 C CA . ALA A 1 86 ? 3.331 0.749 15.661 1.00 96.44 86 ALA A CA 1
ATOM 682 C C . ALA A 1 86 ? 4.144 -0.432 15.112 1.00 96.44 86 ALA A C 1
ATOM 684 O O . ALA A 1 86 ? 3.610 -1.266 14.375 1.00 96.44 86 ALA A O 1
ATOM 685 N N . HIS A 1 87 ? 5.418 -0.564 15.496 1.00 95.62 87 HIS A N 1
ATOM 686 C CA . HIS A 1 87 ? 6.252 -1.698 15.083 1.00 95.62 87 HIS A CA 1
ATOM 687 C C . HIS A 1 87 ? 5.719 -3.024 15.618 1.00 95.62 87 HIS A C 1
ATOM 689 O O . HIS A 1 87 ? 5.652 -4.000 14.867 1.00 95.62 87 HIS A O 1
ATOM 695 N N . GLN A 1 88 ? 5.310 -3.066 16.890 1.00 96.12 88 GLN A N 1
ATOM 696 C CA . GLN A 1 88 ? 4.745 -4.272 17.495 1.00 96.12 88 GLN A CA 1
ATOM 697 C C . GLN A 1 88 ? 3.436 -4.680 16.820 1.00 96.12 88 GLN A C 1
ATOM 699 O O . GLN A 1 88 ? 3.255 -5.860 16.521 1.00 96.12 88 GLN A O 1
ATOM 704 N N . LEU A 1 89 ? 2.547 -3.728 16.520 1.00 97.00 89 LEU A N 1
ATOM 705 C CA . LEU A 1 89 ? 1.309 -3.997 15.784 1.00 97.00 89 LEU A CA 1
ATOM 706 C C . LEU A 1 89 ? 1.595 -4.519 14.373 1.00 97.00 89 LEU A C 1
ATOM 708 O O . LEU A 1 89 ? 1.074 -5.572 13.999 1.00 97.00 89 LEU A O 1
ATOM 712 N N . ARG A 1 90 ? 2.470 -3.837 13.621 1.00 96.12 90 ARG A N 1
ATOM 713 C CA . ARG A 1 90 ? 2.865 -4.239 12.263 1.00 96.12 90 ARG A CA 1
ATOM 714 C C . ARG A 1 90 ? 3.422 -5.665 12.246 1.00 96.12 90 ARG A C 1
ATOM 716 O O . ARG A 1 90 ? 3.000 -6.485 11.431 1.00 96.12 90 ARG A O 1
ATOM 723 N N . LYS A 1 91 ? 4.312 -5.979 13.192 1.00 95.00 91 LYS A N 1
ATOM 724 C CA . LYS A 1 91 ? 4.912 -7.310 13.346 1.00 95.00 91 LYS A CA 1
ATOM 725 C C . LYS A 1 91 ? 3.884 -8.361 13.761 1.00 95.00 91 LYS A C 1
ATOM 727 O O . LYS A 1 91 ? 3.847 -9.437 13.170 1.00 95.00 91 LYS A O 1
ATOM 732 N N . LYS A 1 92 ? 3.030 -8.054 14.744 1.00 96.75 92 LYS A N 1
ATOM 733 C CA . LYS A 1 92 ? 1.966 -8.951 15.229 1.00 96.75 92 LYS A CA 1
ATOM 734 C C . LYS A 1 92 ? 1.003 -9.349 14.113 1.00 96.75 92 LYS A C 1
ATOM 736 O O . LYS A 1 92 ? 0.565 -10.494 14.073 1.00 96.75 92 LYS A O 1
ATOM 741 N N . TRP A 1 93 ? 0.684 -8.423 13.215 1.00 97.12 93 TRP A N 1
ATOM 742 C CA . TRP A 1 93 ? -0.194 -8.667 12.070 1.00 97.12 93 TRP A CA 1
ATOM 743 C C . TRP A 1 93 ? 0.547 -9.169 10.820 1.00 97.12 93 TRP A C 1
ATOM 745 O O . TRP A 1 93 ? -0.062 -9.315 9.763 1.00 97.12 93 TRP A O 1
ATOM 755 N N . GLY A 1 94 ? 1.838 -9.493 10.941 1.00 94.75 94 GLY A N 1
ATOM 756 C CA . GLY A 1 94 ? 2.584 -10.223 9.918 1.00 94.75 94 GLY A CA 1
ATOM 757 C C . GLY A 1 94 ? 3.054 -9.374 8.740 1.00 94.75 94 GLY A C 1
ATOM 758 O O . GLY A 1 94 ? 3.117 -9.881 7.621 1.00 94.75 94 GLY A O 1
ATOM 759 N N . HIS A 1 95 ? 3.389 -8.102 8.964 1.00 95.06 95 HIS A N 1
ATOM 760 C CA . HIS A 1 95 ? 3.949 -7.238 7.926 1.00 95.06 95 HIS A CA 1
ATOM 761 C C . HIS A 1 95 ? 5.247 -6.557 8.370 1.00 95.06 95 HIS A C 1
ATOM 763 O O . HIS A 1 95 ? 5.598 -6.549 9.550 1.00 95.06 95 HIS A O 1
ATOM 769 N N . TYR A 1 96 ? 5.983 -6.002 7.409 1.00 93.69 96 TYR A N 1
ATOM 770 C CA . TYR A 1 96 ? 7.299 -5.400 7.652 1.00 93.69 96 TYR A CA 1
ATOM 771 C C . TYR A 1 96 ? 7.552 -4.114 6.860 1.00 93.69 96 TYR A C 1
ATOM 773 O O . TYR A 1 96 ? 8.456 -3.371 7.225 1.00 93.69 96 TYR A O 1
ATOM 781 N N . LEU A 1 97 ? 6.760 -3.802 5.829 1.00 93.69 97 LEU A N 1
ATOM 782 C CA . LEU A 1 97 ? 6.897 -2.563 5.056 1.00 93.69 97 LEU A CA 1
ATOM 783 C C . LEU A 1 97 ? 6.035 -1.424 5.622 1.00 93.69 97 LEU A C 1
ATOM 785 O O . LEU A 1 97 ? 5.205 -1.612 6.513 1.00 93.69 97 LEU A O 1
ATOM 789 N N . SER A 1 98 ? 6.279 -0.221 5.123 1.00 95.19 98 SER A N 1
ATOM 790 C CA . SER A 1 98 ? 5.427 0.964 5.252 1.00 95.19 98 SER A CA 1
ATOM 791 C C . SER A 1 98 ? 4.659 1.195 3.939 1.00 95.19 98 SER A C 1
ATOM 793 O O . SER A 1 98 ? 4.759 0.393 3.006 1.00 95.19 98 SER A O 1
ATOM 795 N N . GLY A 1 99 ? 3.831 2.240 3.876 1.00 95.50 99 GLY A N 1
ATOM 796 C CA . GLY A 1 99 ? 2.981 2.503 2.711 1.00 95.50 99 GLY A CA 1
ATOM 797 C C . GLY A 1 99 ? 1.867 1.464 2.561 1.00 95.50 99 GLY A C 1
ATOM 798 O O . GLY A 1 99 ? 1.488 1.101 1.446 1.00 95.50 99 GLY A O 1
ATOM 799 N N . VAL A 1 100 ? 1.364 0.948 3.686 1.00 97.06 100 VAL A N 1
ATOM 800 C CA . VAL A 1 100 ? 0.353 -0.116 3.731 1.00 97.06 100 VAL A CA 1
ATOM 801 C C . VAL A 1 100 ? -0.846 0.271 4.583 1.00 97.06 100 VAL A C 1
ATOM 803 O O . VAL A 1 100 ? -0.717 0.973 5.588 1.00 97.06 100 VAL A O 1
ATOM 806 N N . ILE A 1 101 ? -2.009 -0.260 4.214 1.00 98.12 101 ILE A N 1
ATOM 807 C CA . ILE A 1 101 ? -3.224 -0.237 5.026 1.00 98.12 101 ILE A CA 1
ATOM 808 C C . ILE A 1 101 ? -3.538 -1.657 5.495 1.00 98.12 101 ILE A C 1
ATOM 810 O O . ILE A 1 101 ? -3.539 -2.593 4.700 1.00 98.12 101 ILE A O 1
ATOM 814 N N . TYR A 1 102 ? -3.855 -1.801 6.776 1.00 98.19 102 TYR A N 1
ATOM 815 C CA . TYR A 1 102 ? -4.452 -2.993 7.358 1.00 98.19 102 TYR A CA 1
ATOM 816 C C . TYR A 1 102 ? -5.929 -2.755 7.677 1.00 98.19 102 TYR A C 1
ATOM 818 O O . TYR A 1 102 ? -6.293 -1.745 8.293 1.00 98.19 102 TYR A O 1
ATOM 826 N N . TYR A 1 103 ? -6.777 -3.705 7.287 1.00 97.56 103 TYR A N 1
ATOM 827 C CA . TYR A 1 103 ? -8.201 -3.702 7.609 1.00 97.56 103 TYR A CA 1
ATOM 828 C C . TYR A 1 103 ? -8.721 -5.131 7.782 1.00 97.56 103 TYR A C 1
ATOM 830 O O . TYR A 1 103 ? -8.660 -5.931 6.850 1.00 97.56 103 TYR A O 1
ATOM 838 N N . GLU A 1 104 ? -9.245 -5.441 8.975 1.00 95.06 104 GLU A N 1
ATOM 839 C CA . GLU A 1 104 ? -9.992 -6.681 9.259 1.00 95.06 104 GLU A CA 1
ATOM 840 C C . GLU A 1 104 ? -9.303 -7.949 8.706 1.00 95.06 104 GLU A C 1
ATOM 842 O O . GLU A 1 104 ? -9.899 -8.710 7.943 1.00 95.06 104 GLU A O 1
ATOM 847 N N . GLY A 1 105 ? -8.017 -8.130 9.033 1.00 95.44 105 GLY A N 1
ATOM 848 C CA . GLY A 1 105 ? -7.222 -9.307 8.657 1.00 95.44 105 GLY A CA 1
ATOM 849 C C . GLY A 1 105 ? -6.465 -9.212 7.330 1.00 95.44 105 GLY A C 1
ATOM 850 O O . GLY A 1 105 ? -5.671 -10.103 7.037 1.00 95.44 105 GLY A O 1
ATOM 851 N N . GLU A 1 106 ? -6.660 -8.153 6.543 1.00 96.31 106 GLU A N 1
ATOM 852 C CA . GLU A 1 106 ? -6.054 -8.019 5.214 1.00 96.31 106 GLU A CA 1
ATOM 853 C C . GLU A 1 106 ? -5.120 -6.816 5.105 1.00 96.31 106 GLU A C 1
ATOM 855 O O . GLU A 1 106 ? -5.335 -5.774 5.729 1.00 96.31 106 GLU A O 1
ATOM 860 N N . TRP A 1 107 ? -4.101 -6.967 4.257 1.00 97.00 107 TRP A N 1
ATOM 861 C CA . TRP A 1 107 ? -3.117 -5.938 3.939 1.00 97.00 107 TRP A CA 1
ATOM 862 C C . TRP A 1 107 ? -3.290 -5.435 2.509 1.00 97.00 107 TRP A C 1
ATOM 864 O O . TRP A 1 107 ? -3.329 -6.219 1.561 1.00 97.00 107 TRP A O 1
ATOM 874 N N . TYR A 1 108 ? -3.303 -4.117 2.356 1.00 96.19 108 TYR A N 1
ATOM 875 C CA . TYR A 1 108 ? -3.373 -3.417 1.080 1.00 96.19 108 TYR A CA 1
ATOM 876 C C . TYR A 1 108 ? -2.121 -2.559 0.942 1.00 96.19 108 TYR A C 1
ATOM 878 O O . TYR A 1 108 ? -1.952 -1.571 1.657 1.00 96.19 108 TYR A O 1
ATOM 886 N N . TRP A 1 109 ? -1.212 -2.981 0.066 1.00 92.00 109 TRP A N 1
ATOM 887 C CA . TRP A 1 109 ? 0.065 -2.306 -0.145 1.00 92.00 109 TRP A CA 1
ATOM 888 C C . TRP A 1 109 ? 0.004 -1.332 -1.308 1.00 92.00 109 TRP A C 1
ATOM 890 O O . TRP A 1 109 ? -0.439 -1.707 -2.390 1.00 92.00 109 TRP A O 1
ATOM 900 N N . GLY A 1 110 ? 0.487 -0.113 -1.078 1.00 90.38 110 GLY A N 1
ATOM 901 C CA . GLY A 1 110 ? 0.540 0.914 -2.103 1.00 90.38 110 GLY A CA 1
ATOM 902 C C . GLY A 1 110 ? -0.830 1.491 -2.449 1.00 90.38 110 G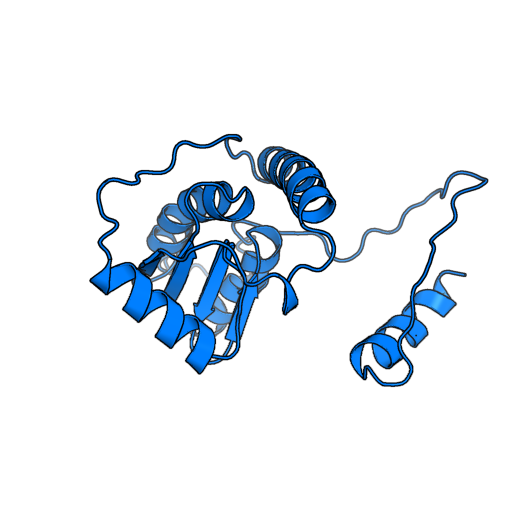LY A C 1
ATOM 903 O O . GLY A 1 110 ? -1.895 0.975 -2.097 1.00 90.38 110 GLY A O 1
ATOM 904 N N . ILE A 1 111 ? -0.791 2.622 -3.143 1.00 93.25 111 ILE A N 1
ATOM 905 C CA . ILE A 1 111 ? -1.994 3.330 -3.578 1.00 93.25 111 ILE A CA 1
ATOM 906 C C . ILE A 1 111 ? -2.703 2.609 -4.737 1.00 93.25 111 ILE A C 1
ATOM 908 O O . ILE A 1 111 ? -3.927 2.628 -4.847 1.00 93.25 111 ILE A O 1
ATOM 912 N N . ASP A 1 112 ? -1.931 1.897 -5.552 1.00 91.94 112 ASP A N 1
ATOM 913 C CA . ASP A 1 112 ? -2.349 1.127 -6.720 1.00 91.94 112 ASP A CA 1
ATOM 914 C C . ASP A 1 112 ? -3.197 -0.104 -6.377 1.00 91.94 112 ASP A C 1
ATOM 916 O O . ASP A 1 112 ? -3.861 -0.661 -7.254 1.00 91.94 112 ASP A O 1
ATOM 920 N N . ARG A 1 113 ? -3.248 -0.507 -5.101 1.00 91.56 113 ARG A N 1
ATOM 921 C CA . ARG A 1 113 ? -4.113 -1.594 -4.614 1.00 91.56 113 ARG A CA 1
ATOM 922 C C . ARG A 1 113 ? -5.342 -1.118 -3.856 1.00 91.56 113 ARG A C 1
ATOM 924 O O . ARG A 1 113 ? -6.158 -1.951 -3.457 1.00 91.56 113 ARG A O 1
ATOM 931 N N . LEU A 1 114 ? -5.524 0.191 -3.672 1.00 94.31 114 LEU A N 1
ATOM 932 C CA . LEU A 1 114 ? -6.656 0.700 -2.895 1.00 94.31 114 LEU A CA 1
ATOM 933 C C . LEU A 1 114 ? -8.004 0.382 -3.535 1.00 94.31 114 LEU A C 1
ATOM 935 O O . LEU A 1 114 ? -8.968 0.212 -2.801 1.00 94.31 114 LEU A O 1
ATOM 939 N N . HIS A 1 115 ? -8.078 0.180 -4.852 1.00 92.81 115 HIS A N 1
ATOM 940 C CA . HIS A 1 115 ? -9.313 -0.272 -5.496 1.00 92.81 115 HIS A CA 1
ATOM 941 C C . HIS A 1 115 ? -9.834 -1.618 -4.949 1.00 92.81 115 HIS A C 1
ATOM 943 O O . HIS A 1 115 ? -11.045 -1.833 -4.935 1.00 92.81 115 HIS A O 1
ATOM 949 N N . HIS A 1 116 ? -8.964 -2.504 -4.443 1.00 93.94 116 HIS A N 1
ATOM 950 C CA . HIS A 1 116 ? -9.395 -3.727 -3.755 1.00 93.94 116 HIS A CA 1
ATOM 951 C C . HIS A 1 116 ? -10.015 -3.429 -2.387 1.00 93.94 116 HIS A C 1
ATOM 953 O O . HIS A 1 116 ? -11.068 -3.978 -2.063 1.00 93.94 116 HIS A O 1
ATOM 959 N N . LEU A 1 117 ? -9.402 -2.527 -1.611 1.00 95.38 117 LEU A N 1
ATOM 960 C CA . LEU A 1 117 ? -9.967 -2.066 -0.342 1.00 95.38 117 LEU A CA 1
ATOM 961 C C . LEU A 1 117 ? -11.319 -1.389 -0.584 1.00 95.38 117 LEU A C 1
ATOM 963 O O . LEU A 1 117 ? -12.292 -1.698 0.090 1.00 95.38 117 LEU A O 1
ATOM 967 N N . GLU A 1 118 ? -11.398 -0.507 -1.580 1.00 93.88 118 GLU A N 1
ATOM 968 C CA . GLU A 1 118 ? -12.631 0.168 -1.980 1.00 93.88 118 GLU A CA 1
ATOM 969 C C . GLU A 1 118 ? -13.733 -0.825 -2.365 1.00 93.88 118 GLU A C 1
ATOM 971 O O . GLU A 1 118 ? -14.865 -0.663 -1.916 1.00 93.88 118 GLU A O 1
ATOM 976 N N . SER A 1 119 ? -13.417 -1.873 -3.136 1.00 91.94 119 SER A N 1
ATOM 977 C CA . SER A 1 119 ? -14.375 -2.943 -3.451 1.00 91.94 119 SER A CA 1
ATOM 978 C C . SER A 1 119 ? -14.938 -3.570 -2.177 1.00 91.94 119 SER A C 1
ATOM 980 O O . SER A 1 119 ? -16.152 -3.607 -2.003 1.00 91.94 119 SER A O 1
ATOM 982 N N . ARG A 1 120 ? -14.067 -3.964 -1.238 1.00 93.94 120 ARG A N 1
ATOM 983 C CA . ARG A 1 120 ? -14.489 -4.554 0.039 1.00 93.94 120 ARG A CA 1
ATOM 984 C C . ARG A 1 120 ? -15.340 -3.591 0.871 1.00 93.94 120 ARG A C 1
ATOM 986 O O . ARG A 1 120 ? -16.334 -4.002 1.458 1.00 93.94 120 ARG A O 1
ATOM 993 N N . LEU A 1 121 ? -14.975 -2.309 0.931 1.00 93.44 121 LEU A N 1
ATOM 994 C CA . LEU A 1 121 ? -15.750 -1.294 1.655 1.00 93.44 121 LEU A CA 1
ATOM 995 C C . LEU A 1 121 ? -17.132 -1.063 1.021 1.00 93.44 121 LEU A C 1
ATOM 997 O O . LEU A 1 121 ? -18.102 -0.845 1.748 1.00 93.44 121 LEU A O 1
ATOM 1001 N N . ASN A 1 122 ? -17.237 -1.136 -0.309 1.00 91.31 122 ASN A N 1
ATOM 1002 C CA . ASN A 1 122 ? -18.518 -1.085 -1.016 1.00 91.31 122 ASN A CA 1
ATOM 1003 C C . ASN A 1 122 ? -19.381 -2.315 -0.716 1.00 91.31 122 ASN A C 1
ATOM 1005 O O . ASN A 1 122 ? -20.559 -2.151 -0.409 1.00 91.31 122 ASN A O 1
ATOM 1009 N N . ASP A 1 123 ? -18.800 -3.517 -0.733 1.00 90.75 123 ASP A N 1
ATOM 1010 C CA . ASP A 1 123 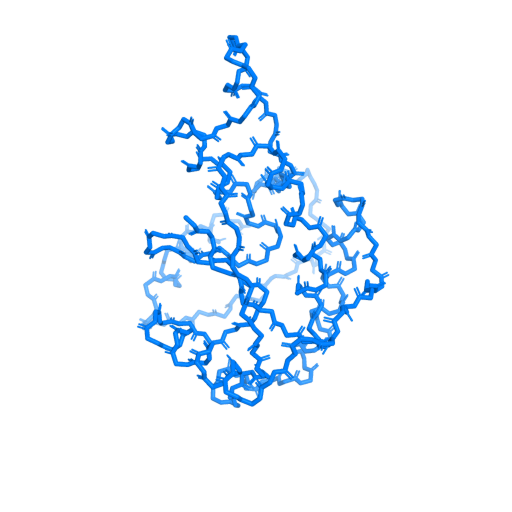? -19.512 -4.765 -0.416 1.00 90.75 123 ASP A CA 1
ATOM 1011 C C . ASP A 1 123 ? -20.047 -4.775 1.027 1.00 90.75 123 ASP A C 1
ATOM 1013 O O . ASP A 1 123 ? -21.098 -5.348 1.310 1.00 90.75 123 ASP A O 1
ATOM 1017 N N . LEU A 1 124 ? -19.358 -4.081 1.938 1.00 92.25 124 LEU A N 1
ATOM 1018 C CA . LEU A 1 124 ? -19.789 -3.860 3.322 1.00 92.25 124 LEU A CA 1
ATOM 1019 C C . LEU A 1 124 ? -20.809 -2.718 3.484 1.00 92.25 124 LEU A C 1
ATOM 1021 O O . LEU A 1 124 ? -21.246 -2.447 4.602 1.00 92.25 124 LEU A O 1
ATOM 1025 N N . GLY A 1 125 ? -21.177 -2.022 2.404 1.00 91.00 125 GLY A N 1
ATOM 1026 C CA . GLY A 1 125 ? -22.135 -0.915 2.437 1.00 91.00 125 GLY A CA 1
ATOM 1027 C C . GLY A 1 125 ? -21.613 0.347 3.132 1.00 91.00 125 GLY A C 1
ATOM 1028 O O . GLY A 1 125 ? -22.408 1.153 3.607 1.00 91.00 125 GLY A O 1
ATOM 1029 N N . LEU A 1 126 ? -20.291 0.533 3.208 1.00 92.31 126 LEU A N 1
ATOM 1030 C CA . LEU A 1 126 ? -19.672 1.652 3.929 1.00 92.31 126 LEU A CA 1
ATOM 1031 C C . LEU A 1 126 ? -19.544 2.932 3.095 1.00 92.31 126 LEU A C 1
ATOM 1033 O O . LEU A 1 126 ? -18.970 3.901 3.583 1.00 92.31 126 LEU A O 1
ATOM 1037 N N . SER A 1 127 ? -20.025 2.979 1.850 1.00 90.56 127 SER A N 1
ATOM 1038 C CA . SER A 1 127 ? -19.957 4.212 1.058 1.00 90.56 127 SER A CA 1
ATOM 1039 C C . SER A 1 127 ? -20.864 5.304 1.635 1.00 90.56 127 SER A C 1
ATOM 1041 O O . SER A 1 127 ? -22.024 5.060 1.959 1.00 90.56 127 SER A O 1
ATOM 1043 N N . THR A 1 128 ? -20.337 6.524 1.747 1.00 87.75 128 THR A N 1
ATOM 1044 C CA . THR A 1 128 ? -21.084 7.718 2.185 1.00 87.75 128 THR A CA 1
ATOM 1045 C C . THR A 1 128 ? -21.805 8.411 1.035 1.00 87.75 128 THR A C 1
ATOM 1047 O O . THR A 1 128 ? -22.630 9.297 1.266 1.00 87.75 128 THR A O 1
ATOM 1050 N N . GLN A 1 129 ? -21.498 8.036 -0.209 1.00 79.00 129 GLN A N 1
ATOM 1051 C CA . GLN A 1 129 ? -22.247 8.517 -1.359 1.00 79.00 129 GLN A CA 1
ATOM 1052 C C . GLN A 1 129 ? -23.660 7.951 -1.238 1.00 79.00 129 GLN A C 1
ATOM 1054 O O . GLN A 1 129 ? -23.827 6.746 -1.055 1.00 79.00 129 GLN A O 1
ATOM 1059 N N . ALA A 1 130 ? -24.669 8.833 -1.271 1.00 61.72 130 ALA A N 1
ATOM 1060 C CA . ALA A 1 130 ? -26.073 8.442 -1.177 1.00 61.72 130 ALA A CA 1
ATOM 1061 C C . ALA A 1 130 ? -26.331 7.235 -2.086 1.00 61.72 130 ALA A C 1
ATOM 1063 O O . ALA A 1 130 ? -25.737 7.184 -3.165 1.00 61.72 130 ALA A O 1
ATOM 1064 N N . GLN A 1 131 ? -27.187 6.302 -1.641 1.00 57.66 131 GLN A N 1
ATOM 1065 C CA . GLN A 1 131 ? -27.632 5.089 -2.349 1.00 57.66 131 GLN A CA 1
ATOM 1066 C C . GLN A 1 131 ? -28.298 5.426 -3.697 1.00 57.66 131 GLN A C 1
ATOM 1068 O O . GLN A 1 131 ? -29.469 5.148 -3.941 1.00 57.66 131 GLN A O 1
ATOM 1073 N N . SER A 1 132 ? -27.568 6.076 -4.593 1.00 53.97 132 SER A N 1
ATOM 1074 C CA . SER A 1 132 ? -27.918 6.154 -5.986 1.00 53.97 132 SER A CA 1
ATOM 1075 C C . SER A 1 132 ? -27.786 4.733 -6.507 1.00 53.97 132 SER A C 1
ATOM 1077 O O . SER A 1 132 ? -26.839 4.014 -6.177 1.00 53.97 132 SER A O 1
ATOM 1079 N N . LEU A 1 133 ? -28.740 4.331 -7.335 1.00 53.81 133 LEU A N 1
ATOM 1080 C CA . LEU A 1 133 ? -28.782 3.031 -8.010 1.00 53.81 133 LEU A CA 1
ATOM 1081 C C . LEU A 1 133 ? -27.513 2.741 -8.854 1.00 53.81 133 LEU A C 1
ATOM 1083 O O . LEU A 1 133 ? -27.366 1.660 -9.412 1.00 53.81 133 LEU A O 1
ATOM 1087 N N . GLU A 1 134 ? -26.580 3.695 -8.922 1.00 57.16 134 GLU A N 1
ATOM 1088 C CA . GLU A 1 134 ? -25.305 3.674 -9.630 1.00 57.16 134 GLU A CA 1
ATOM 1089 C C . GLU A 1 134 ? -24.095 3.400 -8.705 1.00 57.16 134 GLU A C 1
ATOM 1091 O O . GLU A 1 134 ? -22.961 3.481 -9.170 1.00 57.16 134 GLU A O 1
ATOM 1096 N N . LEU A 1 135 ? -24.269 3.071 -7.414 1.00 55.91 135 LEU A N 1
ATOM 1097 C CA . LEU A 1 135 ? -23.129 2.864 -6.496 1.00 55.91 135 LEU A CA 1
ATOM 1098 C C . LEU A 1 135 ? -22.167 1.762 -6.987 1.00 55.91 135 LEU A C 1
ATOM 1100 O O . LEU A 1 135 ? -20.952 1.943 -6.965 1.00 55.91 135 LEU A O 1
ATOM 1104 N N . HIS A 1 136 ? -22.703 0.674 -7.550 1.00 54.00 136 HIS A N 1
ATOM 1105 C CA . HIS A 1 136 ? -21.914 -0.393 -8.186 1.00 54.00 136 HIS A CA 1
ATOM 1106 C C . HIS A 1 136 ? -21.239 0.025 -9.508 1.00 54.00 136 HIS A C 1
ATOM 1108 O O . HIS A 1 136 ? -20.447 -0.733 -10.062 1.00 54.00 136 HIS A O 1
ATOM 1114 N N . LYS A 1 137 ? -21.538 1.221 -10.028 1.00 58.66 137 LYS A N 1
ATOM 1115 C CA . LYS A 1 137 ? -20.911 1.810 -11.222 1.00 58.66 137 LYS A CA 1
ATOM 1116 C C . LYS A 1 137 ? -19.893 2.898 -10.878 1.00 58.66 137 LYS A C 1
ATOM 1118 O O . LYS A 1 137 ? -19.192 3.380 -11.769 1.00 58.66 137 LYS A O 1
ATOM 1123 N N . ALA A 1 138 ? -19.793 3.306 -9.613 1.00 68.81 138 ALA A N 1
ATOM 1124 C CA . ALA A 1 138 ? -18.891 4.371 -9.217 1.00 68.81 138 ALA A CA 1
ATOM 1125 C C . ALA A 1 138 ? -17.435 3.881 -9.302 1.00 68.81 138 ALA A C 1
ATOM 1127 O O . ALA A 1 138 ? -16.998 3.042 -8.515 1.00 68.81 138 ALA A O 1
ATOM 1128 N N . LYS A 1 139 ? -16.671 4.428 -10.256 1.00 82.44 139 LYS A N 1
ATOM 1129 C CA . LYS A 1 139 ? -15.254 4.089 -10.466 1.00 82.44 139 LYS A CA 1
ATOM 1130 C C . LYS A 1 139 ? -14.456 4.254 -9.154 1.00 82.44 139 LYS A C 1
ATOM 1132 O O . LYS A 1 139 ? -14.689 5.251 -8.455 1.00 82.44 139 LYS A O 1
ATOM 1137 N N . PRO A 1 140 ? -13.533 3.326 -8.824 1.00 88.88 140 PRO A N 1
ATOM 1138 C CA . PRO A 1 140 ? -12.635 3.472 -7.679 1.00 88.88 140 PRO A CA 1
ATOM 1139 C C . PRO A 1 140 ? -11.835 4.776 -7.750 1.00 88.88 140 PRO A C 1
ATOM 1141 O O . PRO A 1 140 ? -11.503 5.237 -8.847 1.00 88.88 140 PRO A O 1
ATOM 1144 N N . LEU A 1 141 ? -11.503 5.350 -6.591 1.00 90.75 141 LEU A N 1
ATOM 1145 C CA . LEU A 1 141 ? -10.672 6.555 -6.492 1.00 90.75 141 LEU A CA 1
ATOM 1146 C C . LEU A 1 141 ? -9.292 6.340 -7.125 1.00 90.75 141 LEU A C 1
ATOM 1148 O O . LEU A 1 141 ? -8.777 7.240 -7.787 1.00 90.75 141 LEU A O 1
ATOM 1152 N N . PHE A 1 142 ? -8.725 5.146 -6.938 1.00 91.25 142 PHE A N 1
ATOM 1153 C CA . PHE A 1 142 ? -7.391 4.767 -7.414 1.00 91.25 142 PHE A CA 1
ATOM 1154 C C . PHE A 1 142 ? -7.462 3.471 -8.218 1.00 91.25 142 PHE A C 1
ATOM 1156 O O . PHE A 1 142 ? -7.000 2.409 -7.800 1.00 91.25 142 PHE A O 1
ATOM 1163 N N . PHE A 1 143 ? -8.131 3.542 -9.368 1.00 89.94 143 PHE A N 1
ATOM 1164 C CA . PHE A 1 143 ? -8.282 2.388 -10.246 1.00 89.94 143 PHE A CA 1
ATOM 1165 C C . PHE A 1 143 ? -6.985 2.076 -10.995 1.00 89.94 143 PHE A C 1
ATOM 1167 O O . PHE A 1 143 ? -6.477 2.924 -11.723 1.00 89.94 143 PHE A O 1
ATOM 1174 N N . THR A 1 144 ? -6.525 0.832 -10.890 1.00 84.25 144 THR A N 1
ATOM 1175 C CA . THR A 1 144 ? -5.384 0.314 -11.653 1.00 84.25 144 THR A CA 1
ATOM 1176 C C . THR A 1 144 ? -5.884 -0.733 -12.638 1.00 84.25 144 THR A C 1
ATOM 1178 O O . THR A 1 144 ? -6.422 -1.757 -12.206 1.00 84.25 144 THR A O 1
ATOM 1181 N N . PRO A 1 145 ? -5.727 -0.527 -13.954 1.00 79.19 145 PRO A N 1
ATOM 1182 C CA . PRO A 1 145 ? -6.048 -1.557 -14.932 1.00 79.19 145 PRO A CA 1
ATOM 1183 C C . PRO A 1 145 ? -5.171 -2.796 -14.696 1.00 79.19 145 PRO A C 1
ATOM 1185 O O . PRO A 1 145 ? -3.949 -2.697 -14.745 1.00 79.19 145 PRO A O 1
ATOM 1188 N N . GLN A 1 146 ? -5.773 -3.963 -14.446 1.00 72.19 146 GLN A N 1
ATOM 1189 C CA . GLN A 1 146 ? -4.998 -5.186 -14.177 1.00 72.19 146 GLN A CA 1
ATOM 1190 C C . GLN A 1 146 ? -4.483 -5.881 -15.442 1.00 72.19 146 GLN A C 1
ATOM 1192 O O . GLN A 1 146 ? -3.433 -6.516 -15.417 1.00 72.19 146 GLN A O 1
ATOM 1197 N N . TYR A 1 147 ? -5.214 -5.775 -16.550 1.00 72.06 147 TYR A N 1
ATOM 1198 C CA . TYR A 1 147 ? -4.836 -6.367 -17.826 1.00 72.06 147 TYR A CA 1
ATOM 1199 C C . TYR A 1 147 ? -5.194 -5.402 -18.947 1.00 72.06 147 TYR A C 1
ATOM 1201 O O . TYR A 1 147 ? -6.338 -4.956 -19.050 1.00 72.06 147 TYR A O 1
ATOM 1209 N N . GLN A 1 148 ? -4.213 -5.092 -19.786 1.00 69.56 148 GLN A N 1
ATOM 1210 C CA . GLN A 1 148 ? -4.432 -4.386 -21.037 1.00 69.56 148 GLN A CA 1
ATOM 1211 C C . GLN A 1 148 ? -3.818 -5.216 -22.164 1.00 69.56 148 GLN A C 1
ATOM 1213 O O . GLN A 1 148 ? -2.639 -5.565 -22.076 1.00 69.56 148 GLN A O 1
ATOM 1218 N N . PRO A 1 149 ? -4.587 -5.559 -23.210 1.00 71.81 149 PRO A N 1
ATOM 1219 C CA . PRO A 1 149 ? -4.015 -6.204 -24.377 1.00 71.81 149 PRO A CA 1
ATOM 1220 C C . PRO A 1 149 ? -3.045 -5.230 -25.047 1.00 71.81 149 PRO A C 1
ATOM 1222 O O . PRO A 1 149 ? -3.416 -4.120 -25.429 1.00 71.81 149 PRO A O 1
ATOM 1225 N N . VAL A 1 150 ? -1.793 -5.652 -25.189 1.00 71.06 150 VAL A N 1
ATOM 1226 C CA . VAL A 1 150 ? -0.781 -4.903 -25.931 1.00 71.06 150 VAL A CA 1
ATOM 1227 C C . VAL A 1 150 ? -0.810 -5.401 -27.371 1.00 71.06 150 VAL A C 1
ATOM 1229 O O . VAL A 1 150 ? -0.527 -6.566 -27.632 1.00 71.06 150 VAL A O 1
ATOM 1232 N N . ALA A 1 151 ? -1.184 -4.527 -28.307 1.00 77.62 151 ALA A N 1
ATOM 1233 C CA . ALA A 1 151 ? -1.335 -4.896 -29.717 1.00 77.62 151 ALA A CA 1
ATOM 1234 C C . ALA A 1 151 ? 0.003 -5.232 -30.404 1.00 77.62 151 ALA A C 1
ATOM 1236 O O . ALA A 1 151 ? 0.028 -6.002 -31.360 1.00 77.62 151 ALA A O 1
ATOM 1237 N N . HIS A 1 152 ? 1.106 -4.651 -29.928 1.00 80.88 152 HIS A N 1
ATOM 1238 C CA . HIS A 1 152 ? 2.443 -4.865 -30.469 1.00 80.88 152 HIS A CA 1
ATOM 1239 C C . HIS A 1 152 ? 3.474 -4.856 -29.340 1.00 80.88 152 HIS A C 1
ATOM 1241 O O . HIS A 1 152 ? 3.631 -3.851 -28.648 1.00 80.88 152 HIS A O 1
ATOM 1247 N N . VAL A 1 153 ? 4.175 -5.975 -29.165 1.00 78.81 153 VAL A N 1
ATOM 1248 C CA . VAL A 1 153 ? 5.343 -6.066 -28.286 1.00 78.81 153 VAL A CA 1
ATOM 1249 C C . VAL A 1 153 ? 6.579 -5.775 -29.144 1.00 78.81 153 VAL A C 1
ATOM 1251 O O . VAL A 1 153 ? 6.768 -6.475 -30.140 1.00 78.81 153 VAL A O 1
ATOM 1254 N N . PRO A 1 154 ? 7.403 -4.761 -28.809 1.00 83.12 154 PRO A N 1
ATOM 1255 C CA . PRO A 1 154 ? 8.611 -4.457 -29.569 1.00 83.12 154 PRO A CA 1
ATOM 1256 C C . PRO A 1 154 ? 9.539 -5.671 -29.685 1.00 83.12 154 PRO A C 1
ATOM 1258 O O . PRO A 1 154 ? 9.730 -6.413 -28.715 1.00 83.12 154 PRO A O 1
ATOM 1261 N N . GLU A 1 155 ? 10.141 -5.858 -30.858 1.00 83.50 155 GLU A N 1
ATOM 1262 C CA . GLU A 1 155 ? 11.105 -6.935 -31.093 1.00 83.50 155 GLU A CA 1
ATOM 1263 C C . GLU A 1 155 ? 12.305 -6.809 -30.137 1.00 83.50 155 GLU A C 1
ATOM 1265 O O . GLU A 1 155 ? 12.801 -5.712 -29.879 1.00 83.50 155 GLU A O 1
ATOM 1270 N N . GLY A 1 156 ? 12.743 -7.932 -29.562 1.00 82.56 156 GLY A N 1
ATOM 1271 C CA . GLY A 1 156 ? 13.800 -7.954 -28.544 1.00 82.56 156 GLY A CA 1
ATOM 1272 C C . GLY A 1 156 ? 13.335 -7.661 -27.111 1.00 82.56 156 GLY A C 1
ATOM 1273 O O . GLY A 1 156 ? 14.170 -7.586 -26.211 1.00 82.56 156 GLY A O 1
ATOM 1274 N N . THR A 1 157 ? 12.027 -7.531 -26.862 1.00 82.69 157 THR A N 1
ATOM 1275 C CA . THR A 1 157 ? 11.497 -7.474 -25.490 1.00 82.69 157 THR A CA 1
ATOM 1276 C C . THR A 1 157 ? 11.611 -8.848 -24.830 1.00 82.69 157 THR A C 1
ATOM 1278 O O . THR A 1 157 ? 10.956 -9.797 -25.255 1.00 82.69 157 THR A O 1
ATOM 1281 N N . ALA A 1 158 ? 12.412 -8.948 -23.772 1.00 83.06 158 ALA A N 1
ATOM 1282 C CA . ALA A 1 158 ? 12.517 -10.139 -22.934 1.00 83.06 158 ALA A CA 1
ATOM 1283 C C . ALA A 1 158 ? 12.104 -9.817 -21.493 1.00 83.06 158 ALA A C 1
ATOM 1285 O O . ALA A 1 158 ? 12.322 -8.706 -21.005 1.00 83.06 158 ALA A O 1
ATOM 1286 N N . ILE A 1 159 ? 11.506 -10.797 -20.814 1.00 81.94 159 ILE A N 1
ATOM 1287 C CA . ILE A 1 159 ? 11.180 -10.723 -19.388 1.00 81.94 159 ILE A CA 1
ATOM 1288 C C . ILE A 1 159 ? 11.990 -11.798 -18.672 1.00 81.94 159 ILE A C 1
ATOM 1290 O O . ILE A 1 159 ? 11.794 -12.989 -18.913 1.00 81.94 159 ILE A O 1
ATOM 1294 N N . ASP A 1 160 ? 12.854 -11.378 -17.752 1.00 86.56 160 ASP A N 1
ATOM 1295 C CA . ASP A 1 160 ? 13.531 -12.299 -16.845 1.00 86.56 160 ASP A CA 1
ATOM 1296 C C . ASP A 1 160 ? 12.574 -12.701 -15.718 1.00 86.56 160 ASP A C 1
ATOM 1298 O O . ASP A 1 160 ? 12.217 -11.896 -14.852 1.00 86.56 160 ASP A O 1
ATOM 1302 N N . PHE A 1 161 ? 12.147 -13.964 -15.717 1.00 86.88 161 PHE A N 1
ATOM 1303 C CA . PHE A 1 161 ? 11.278 -14.509 -14.679 1.00 86.88 161 PHE A CA 1
ATOM 1304 C C . PHE A 1 161 ? 12.072 -15.339 -13.664 1.00 86.88 161 PHE A C 1
ATOM 1306 O O . PHE A 1 161 ? 12.472 -16.473 -13.925 1.00 86.88 161 PHE A O 1
ATOM 1313 N N . TYR A 1 162 ? 12.259 -14.783 -12.467 1.00 87.00 162 TYR A N 1
ATOM 1314 C CA . TYR A 1 162 ? 12.901 -15.469 -11.346 1.00 87.00 162 TYR A CA 1
ATOM 1315 C C . TYR A 1 162 ? 11.872 -16.311 -10.575 1.00 87.00 162 TYR A C 1
ATOM 1317 O O . TYR A 1 162 ? 10.974 -15.781 -9.918 1.00 87.00 162 TYR A O 1
ATOM 1325 N N . PHE A 1 163 ? 12.004 -17.636 -10.641 1.00 88.38 163 PHE A N 1
ATOM 1326 C CA . PHE A 1 163 ? 11.069 -18.592 -10.039 1.00 88.38 163 PHE A CA 1
ATOM 1327 C C . PHE A 1 163 ? 11.624 -19.235 -8.757 1.00 88.38 163 PHE A C 1
ATOM 1329 O O . PHE A 1 163 ? 12.815 -19.522 -8.655 1.00 88.38 163 PHE A O 1
ATOM 1336 N N . SER A 1 164 ? 10.747 -19.535 -7.791 1.00 90.75 164 SER A N 1
ATOM 1337 C CA . SER A 1 164 ? 11.084 -20.299 -6.583 1.00 90.75 164 SER A CA 1
ATOM 1338 C C . SER A 1 164 ? 10.244 -21.571 -6.473 1.00 90.75 164 SER A C 1
ATOM 1340 O O . SER A 1 164 ? 9.029 -21.509 -6.304 1.00 90.75 164 SER A O 1
ATOM 1342 N N . PHE A 1 165 ? 10.902 -22.735 -6.448 1.00 90.50 165 PHE A N 1
ATOM 1343 C CA . PHE A 1 165 ? 10.253 -24.046 -6.266 1.00 90.50 165 PHE A CA 1
ATOM 1344 C C . PHE A 1 165 ? 9.571 -24.231 -4.906 1.00 90.50 165 PHE A C 1
ATOM 1346 O O . PHE A 1 165 ? 8.813 -25.176 -4.717 1.00 90.50 165 PHE A O 1
ATOM 1353 N N . ARG A 1 166 ? 9.842 -23.342 -3.948 1.00 93.06 166 ARG A N 1
ATOM 1354 C CA . ARG A 1 166 ? 9.267 -23.390 -2.596 1.00 93.06 166 ARG A CA 1
ATOM 1355 C C . ARG A 1 166 ? 8.175 -22.342 -2.382 1.00 93.06 166 ARG A C 1
ATOM 1357 O O . ARG A 1 166 ? 7.720 -22.169 -1.257 1.00 93.06 166 ARG A O 1
ATOM 1364 N N . SER A 1 167 ? 7.792 -21.610 -3.430 1.00 88.94 167 SER A N 1
ATOM 1365 C CA . SER A 1 167 ? 6.794 -20.547 -3.353 1.00 88.94 167 SER A CA 1
ATOM 1366 C C . SER A 1 167 ? 5.509 -20.972 -4.068 1.00 88.94 167 SER A C 1
ATOM 1368 O O . SER A 1 167 ? 5.520 -21.118 -5.295 1.00 88.94 167 SER A O 1
ATOM 1370 N N . PRO A 1 168 ? 4.378 -21.126 -3.352 1.00 90.88 168 PRO A N 1
ATOM 1371 C CA . PRO A 1 168 ? 3.096 -21.403 -4.000 1.00 90.88 168 PRO A CA 1
ATOM 1372 C C . PRO A 1 168 ? 2.685 -20.276 -4.962 1.00 90.88 168 PRO A C 1
ATOM 1374 O O . PRO A 1 168 ? 2.094 -20.545 -6.004 1.00 90.88 168 PRO A O 1
ATOM 1377 N N . TYR A 1 169 ? 3.068 -19.025 -4.680 1.00 88.56 169 TYR A N 1
ATOM 1378 C CA . TYR A 1 169 ? 2.830 -17.901 -5.589 1.00 88.56 169 TYR A CA 1
ATOM 1379 C C . TYR A 1 169 ? 3.616 -18.031 -6.890 1.00 88.56 169 TYR A C 1
ATOM 1381 O O . TYR A 1 169 ? 3.076 -17.754 -7.955 1.00 88.56 169 TYR A O 1
ATOM 1389 N N . SER A 1 170 ? 4.865 -18.502 -6.827 1.00 91.50 170 SER A N 1
ATOM 1390 C CA . SER A 1 170 ? 5.649 -18.747 -8.038 1.00 91.50 170 SER A CA 1
ATOM 1391 C C . SER A 1 170 ? 4.973 -19.793 -8.922 1.00 9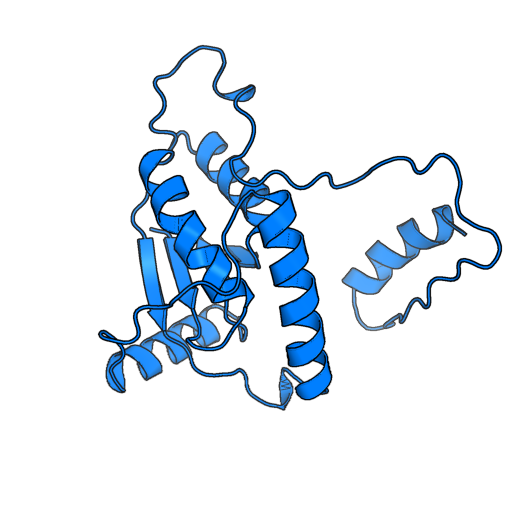1.50 170 SER A C 1
ATOM 1393 O O . SER A 1 170 ? 4.894 -19.581 -10.129 1.00 91.50 170 SER A O 1
ATOM 1395 N N . ALA A 1 171 ? 4.424 -20.868 -8.341 1.00 87.88 171 ALA A N 1
ATOM 1396 C CA . ALA A 1 171 ? 3.694 -21.894 -9.090 1.00 87.88 171 ALA A CA 1
ATOM 1397 C C . ALA A 1 171 ? 2.460 -21.325 -9.817 1.00 87.88 171 ALA A C 1
ATOM 1399 O O . ALA A 1 171 ? 2.258 -21.609 -10.998 1.00 87.88 171 ALA A O 1
ATOM 1400 N N . ILE A 1 172 ? 1.675 -20.478 -9.141 1.00 88.56 172 ILE A N 1
ATOM 1401 C CA . ILE A 1 172 ? 0.504 -19.815 -9.737 1.00 88.56 172 ILE A CA 1
ATOM 1402 C C . ILE A 1 172 ? 0.930 -18.860 -10.863 1.00 88.56 172 ILE A C 1
ATOM 1404 O O . ILE A 1 172 ? 0.353 -18.897 -11.951 1.00 88.56 172 ILE A O 1
ATOM 1408 N N . SER A 1 173 ? 1.953 -18.032 -10.632 1.00 88.62 173 SER A N 1
ATOM 1409 C CA . SER A 1 173 ? 2.433 -17.059 -11.621 1.00 88.62 173 SER A CA 1
ATOM 1410 C C . SER A 1 173 ? 3.039 -17.726 -12.856 1.00 88.62 173 SER A C 1
ATOM 1412 O O . SER A 1 173 ? 2.770 -17.292 -13.975 1.00 88.62 173 SER A O 1
ATOM 1414 N N . ALA A 1 174 ? 3.806 -18.806 -12.680 1.00 88.00 174 ALA A N 1
ATOM 1415 C CA . ALA A 1 174 ? 4.438 -19.526 -13.785 1.00 88.00 174 ALA A CA 1
ATOM 1416 C C . ALA A 1 174 ? 3.404 -20.037 -14.800 1.00 88.00 174 ALA A C 1
ATOM 1418 O O . ALA A 1 174 ? 3.582 -19.860 -16.003 1.00 88.00 174 ALA A O 1
ATOM 1419 N N . ALA A 1 175 ? 2.280 -20.586 -14.324 1.00 83.06 175 ALA A N 1
ATOM 1420 C CA . ALA A 1 175 ? 1.206 -21.079 -15.187 1.00 83.06 175 ALA A CA 1
ATOM 1421 C C . ALA A 1 175 ? 0.570 -19.990 -16.075 1.00 83.06 175 ALA A C 1
ATOM 1423 O O . ALA A 1 175 ? -0.015 -20.310 -17.110 1.00 83.06 175 ALA A O 1
ATOM 1424 N N . GLN A 1 176 ? 0.656 -18.715 -15.680 1.00 82.50 176 GLN A N 1
ATOM 1425 C CA . GLN A 1 176 ? 0.171 -17.596 -16.492 1.00 82.50 176 GLN A CA 1
ATOM 1426 C C . GLN A 1 176 ? 1.254 -17.053 -17.424 1.00 82.50 176 GLN A C 1
ATOM 1428 O O . GLN A 1 176 ? 0.963 -16.801 -18.588 1.00 82.50 176 GLN A O 1
ATOM 1433 N N . ILE A 1 177 ? 2.497 -16.931 -16.950 1.00 82.62 177 ILE A N 1
ATOM 1434 C CA . ILE A 1 177 ? 3.611 -16.386 -17.743 1.00 82.62 177 ILE A CA 1
ATOM 1435 C C . ILE A 1 177 ? 3.909 -17.253 -18.968 1.00 82.62 177 ILE A C 1
ATOM 1437 O O . ILE A 1 177 ? 4.121 -16.713 -20.046 1.00 82.62 177 ILE A O 1
ATOM 1441 N N . PHE A 1 178 ? 3.844 -18.583 -18.855 1.00 74.56 178 PHE A N 1
ATOM 1442 C CA . PHE A 1 178 ? 4.056 -19.464 -20.012 1.00 74.56 178 PHE A CA 1
ATOM 1443 C C . PHE A 1 178 ? 2.966 -19.364 -21.089 1.00 74.56 178 PHE A C 1
ATOM 1445 O O . PHE A 1 178 ? 3.156 -19.892 -22.174 1.00 74.56 178 PHE A O 1
ATOM 1452 N N . LYS A 1 179 ? 1.835 -18.694 -20.827 1.00 73.31 179 LYS A N 1
ATOM 1453 C CA . LYS A 1 179 ? 0.862 -18.363 -21.883 1.00 73.31 179 LYS A CA 1
ATOM 1454 C C . LYS A 1 179 ? 1.269 -17.131 -22.692 1.00 73.31 179 LYS A C 1
ATOM 1456 O O . LYS A 1 179 ? 0.640 -16.852 -23.706 1.00 73.31 179 LYS A O 1
ATOM 1461 N N . TRP A 1 180 ? 2.220 -16.345 -22.189 1.00 66.25 180 TRP A N 1
ATOM 1462 C CA . TRP A 1 180 ? 2.716 -15.125 -22.828 1.00 66.25 180 TRP A CA 1
ATOM 1463 C C . TRP A 1 180 ? 4.003 -15.358 -23.629 1.00 66.25 180 TRP A C 1
ATOM 1465 O O . TRP A 1 180 ? 4.359 -14.492 -24.424 1.00 66.25 180 TRP A O 1
ATOM 1475 N N . ALA A 1 181 ? 4.690 -16.480 -23.390 1.00 60.56 181 ALA A N 1
ATOM 1476 C CA . ALA A 1 181 ? 5.881 -16.927 -24.115 1.00 60.56 181 ALA A CA 1
ATOM 1477 C C . ALA A 1 181 ? 5.494 -17.801 -25.315 1.00 60.56 181 ALA A C 1
ATOM 1479 O O . ALA A 1 181 ? 6.189 -17.699 -26.349 1.00 60.56 181 ALA A O 1
#

pLDDT: mean 88.86, std 10.08, range [53.81, 98.19]

Sequence (181 aa):
MLHVFLQTDEPYSQLLTQALPKLQSRYAVSVMQHWVSEPDDSAVPEREKLKAYSQIDAKRLAVEYGLVFPAPLDKSSISETSLQEAHQLRKKWGHYLSGVIYYEGEWYWGIDRLHHLESRLNDLGLSTQAQSLELHKAKPLFFTPQYQPVAHVPEGTAIDFYFSFRSPYSAISAAQIFKWA

Radius of gyration: 18.39 Å; chains: 1; bounding box: 48×41×53 Å

Secondary structure (DSSP, 8-state):
-EEEEE-TT-HHHHHHHHHHHHHHHHBS--EEEEE--PPPTTT-TTHHHHHHHHHHHHHHHHHHTT--SS-----TT--HHHHHHHHHHHHHTT---SSEEEETTEEEESGGGHHHHHHHHHHTT-B-S---TTGGG---TT---S----S-PPTT--------TT-HHHHHHHHHHTTT-

Foldseek 3Di:
DKEAEAEQLFLLSQVVVVCVVVCVQFFVDDYDYAYEYAFDCVVPVPVVVNSVVRLVVSVVLCVVLVHDPPHHDDPPPDDPVSHVVSCVVCVVLPHGDHSWIDDDSDIQHGLLRVVVVVVVRVVVVGTPPPPDVCSVVDDDSRYDDPDDDDPDDDPPDDDDDDADPPDPVSVVVVVVVVVVD